Protein AF-A0A6V7M9B5-F1 (afdb_monomer_lite)

pLDDT: mean 86.94, std 9.8, range [53.34, 98.19]

Foldseek 3Di:
DLQPDPCNVVVVCVVVVHDDFDQPDVVQKDWPDQAQDPVDGGTPVRTDIHGDVVSVVVSVVVNVVVQVPDPVNVVVVVVVVVVVVVVVVVVVVVVVVVVVD

Structure (mmCIF, N/CA/C/O backbone):
data_AF-A0A6V7M9B5-F1
#
_entry.id   AF-A0A6V7M9B5-F1
#
loop_
_atom_site.group_PDB
_atom_site.id
_atom_site.type_symbol
_atom_site.label_atom_id
_atom_site.label_alt_id
_atom_site.label_comp_id
_atom_site.label_asym_id
_atom_site.label_entity_id
_atom_site.label_seq_id
_atom_site.pdbx_PDB_ins_code
_atom_site.Cartn_x
_atom_site.Cartn_y
_atom_site.Cartn_z
_atom_site.occupancy
_atom_site.B_iso_or_equiv
_atom_site.auth_seq_id
_atom_site.auth_comp_id
_atom_site.auth_asym_id
_atom_site.auth_atom_id
_atom_site.pdbx_PDB_model_num
ATOM 1 N N . TYR A 1 1 ? 11.844 2.666 -10.627 1.00 66.56 1 TYR A N 1
ATOM 2 C CA . TYR A 1 1 ? 11.408 2.010 -9.372 1.00 66.56 1 TYR A CA 1
ATOM 3 C C . TYR A 1 1 ? 12.509 2.146 -8.329 1.00 66.56 1 TYR A C 1
ATOM 5 O O . TYR A 1 1 ? 13.667 1.975 -8.688 1.00 66.56 1 TYR A O 1
ATOM 13 N N . ASN A 1 2 ? 12.172 2.532 -7.090 1.00 66.56 2 ASN A N 1
ATOM 14 C CA . ASN A 1 2 ? 13.114 2.782 -5.983 1.00 66.56 2 ASN A CA 1
ATOM 15 C C . ASN A 1 2 ? 14.337 3.663 -6.319 1.00 66.56 2 ASN A C 1
ATOM 17 O O . ASN A 1 2 ? 15.377 3.518 -5.697 1.00 66.56 2 ASN A O 1
ATOM 21 N N . CYS A 1 3 ? 14.248 4.561 -7.305 1.00 65.88 3 CYS A N 1
ATOM 22 C CA . CYS A 1 3 ? 15.415 5.320 -7.786 1.00 65.88 3 CYS A CA 1
ATOM 23 C C . CYS A 1 3 ? 16.614 4.423 -8.161 1.00 65.88 3 CYS A C 1
ATOM 25 O O . CYS A 1 3 ? 17.750 4.832 -7.969 1.00 65.88 3 CYS A O 1
ATOM 27 N N . GLU A 1 4 ? 16.352 3.198 -8.637 1.00 68.81 4 GLU A N 1
ATOM 28 C CA . GLU A 1 4 ? 17.371 2.175 -8.941 1.00 68.81 4 GLU A CA 1
ATOM 29 C C . GLU A 1 4 ? 18.151 1.669 -7.710 1.00 68.81 4 GLU A C 1
ATOM 31 O O . GLU A 1 4 ? 19.038 0.830 -7.831 1.00 68.81 4 GLU A O 1
ATOM 36 N N . ASP A 1 5 ? 17.747 2.086 -6.508 1.00 79.50 5 ASP A N 1
ATOM 37 C CA . ASP A 1 5 ? 18.306 1.673 -5.227 1.00 79.50 5 ASP A CA 1
ATOM 38 C C . ASP A 1 5 ? 17.226 1.017 -4.357 1.00 79.50 5 ASP A C 1
ATOM 40 O O . ASP A 1 5 ? 16.398 1.674 -3.723 1.00 79.50 5 ASP A O 1
ATOM 44 N N . ALA A 1 6 ? 17.269 -0.312 -4.258 1.00 73.62 6 ALA A N 1
ATOM 45 C CA . ALA A 1 6 ? 16.337 -1.087 -3.442 1.00 73.62 6 ALA A CA 1
ATOM 46 C C . ALA A 1 6 ? 16.311 -0.683 -1.948 1.00 73.62 6 ALA A C 1
ATOM 48 O O . ALA A 1 6 ? 15.327 -0.972 -1.258 1.00 73.62 6 ALA A O 1
ATOM 49 N N . GLY A 1 7 ? 17.363 -0.030 -1.440 1.00 81.75 7 GLY A N 1
ATOM 50 C CA . GLY A 1 7 ? 17.468 0.456 -0.065 1.00 81.75 7 GLY A CA 1
ATOM 51 C C . GLY A 1 7 ?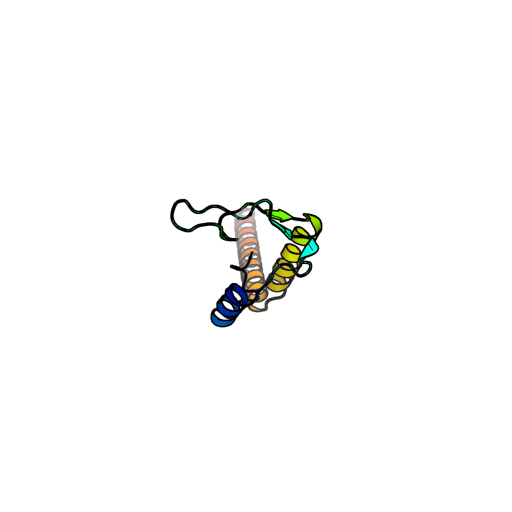 16.763 1.790 0.186 1.00 81.75 7 GLY A C 1
ATOM 52 O O . GLY A 1 7 ? 16.255 1.994 1.289 1.00 81.75 7 GLY A O 1
ATOM 53 N N . CYS A 1 8 ? 16.642 2.652 -0.829 1.00 83.00 8 CYS A N 1
ATOM 54 C CA . CYS A 1 8 ? 16.259 4.058 -0.675 1.00 83.00 8 CYS A CA 1
ATOM 55 C C . CYS A 1 8 ? 14.994 4.259 0.184 1.00 83.00 8 CYS A C 1
ATOM 57 O O . CYS A 1 8 ? 15.024 4.929 1.218 1.00 83.00 8 CYS A O 1
ATOM 59 N N . TYR A 1 9 ? 13.880 3.613 -0.172 1.00 87.12 9 TYR A N 1
ATOM 60 C CA . TYR A 1 9 ? 12.637 3.717 0.607 1.00 87.12 9 TYR A CA 1
ATOM 61 C C . TYR A 1 9 ? 12.592 2.791 1.826 1.00 87.12 9 TYR A C 1
ATOM 63 O O . TYR A 1 9 ? 11.933 3.115 2.817 1.00 87.12 9 TYR A O 1
ATOM 71 N N . LYS A 1 10 ? 13.319 1.669 1.793 1.00 89.88 10 LYS A N 1
ATOM 72 C CA . LYS A 1 10 ? 13.404 0.728 2.917 1.00 89.88 10 LYS A CA 1
ATOM 73 C C . LYS A 1 10 ? 14.044 1.388 4.135 1.00 89.88 10 LYS A C 1
ATOM 75 O O . LYS A 1 10 ? 13.548 1.233 5.251 1.00 89.88 10 LYS A O 1
ATOM 80 N N . ASP A 1 11 ? 15.110 2.151 3.925 1.00 92.12 11 ASP A N 1
ATOM 81 C CA . ASP A 1 11 ? 15.789 2.868 4.998 1.00 92.12 11 ASP A CA 1
ATOM 82 C C . ASP A 1 11 ? 14.944 4.018 5.542 1.00 92.12 11 ASP A C 1
ATOM 84 O O . ASP A 1 11 ? 14.834 4.173 6.757 1.00 92.12 11 ASP A O 1
ATOM 88 N N . LEU A 1 12 ? 14.250 4.762 4.678 1.00 92.38 12 LEU A N 1
ATOM 89 C CA . LEU A 1 12 ? 13.323 5.812 5.112 1.00 92.38 12 LEU A CA 1
ATOM 90 C C . LEU A 1 12 ? 12.155 5.273 5.948 1.00 92.38 12 LEU A C 1
ATOM 92 O O . LEU A 1 12 ? 11.718 5.945 6.888 1.00 92.38 12 LEU A O 1
ATOM 96 N N . ALA A 1 13 ? 11.647 4.086 5.610 1.00 93.69 13 ALA A N 1
ATOM 97 C CA . ALA A 1 13 ? 10.616 3.398 6.380 1.00 93.69 13 ALA A CA 1
ATOM 98 C C . ALA A 1 13 ? 11.161 2.926 7.736 1.00 93.69 13 ALA A C 1
ATOM 100 O O . ALA A 1 13 ? 10.552 3.187 8.774 1.00 93.69 13 ALA A O 1
ATOM 101 N N . ARG A 1 14 ? 12.360 2.328 7.742 1.00 94.62 14 ARG A N 1
ATOM 102 C CA . ARG A 1 14 ? 13.058 1.901 8.963 1.00 94.62 14 ARG A CA 1
ATOM 103 C C . ARG A 1 14 ? 13.314 3.065 9.919 1.00 94.62 14 ARG A C 1
ATOM 105 O O . ARG A 1 14 ? 13.041 2.927 11.106 1.00 94.62 14 ARG A O 1
ATOM 112 N N . LEU A 1 15 ? 13.776 4.212 9.416 1.00 96.44 15 LEU A N 1
ATOM 113 C CA . LEU A 1 15 ? 13.999 5.422 10.219 1.00 96.44 15 LEU A CA 1
ATOM 114 C C . LEU A 1 15 ? 12.708 5.962 10.846 1.00 96.44 15 LEU A C 1
ATOM 116 O O . LEU A 1 15 ? 12.739 6.498 11.948 1.00 96.44 15 LEU A O 1
ATOM 120 N N . ARG A 1 16 ? 11.570 5.805 10.162 1.00 95.12 16 ARG A N 1
ATOM 121 C CA . ARG A 1 16 ? 10.244 6.176 10.682 1.00 95.12 16 ARG A CA 1
ATOM 122 C C . ARG A 1 16 ? 9.632 5.118 11.602 1.00 95.12 16 ARG A C 1
ATOM 124 O O . ARG A 1 16 ? 8.566 5.363 12.154 1.00 95.12 16 ARG A O 1
ATOM 131 N N . GLY A 1 17 ? 10.261 3.949 11.739 1.00 94.00 17 GLY A N 1
ATOM 132 C CA . GLY A 1 17 ? 9.710 2.828 12.498 1.00 94.00 17 GLY A CA 1
ATOM 133 C C . GLY A 1 17 ? 8.466 2.203 11.859 1.00 94.00 17 GLY A C 1
ATOM 134 O O . GLY A 1 17 ? 7.680 1.576 12.561 1.00 94.00 17 GLY A O 1
ATOM 135 N N . VAL A 1 18 ? 8.263 2.368 10.547 1.00 93.56 18 VAL A N 1
ATOM 136 C CA . VAL A 1 18 ? 7.107 1.806 9.833 1.00 93.56 18 VAL A CA 1
ATOM 137 C C . VAL A 1 18 ? 7.510 0.586 9.012 1.00 93.56 18 VAL A C 1
ATOM 139 O O . VAL A 1 18 ? 8.609 0.515 8.455 1.00 93.56 18 VAL A O 1
ATOM 142 N N . LYS A 1 19 ? 6.611 -0.398 8.921 1.00 94.62 19 LYS A N 1
ATOM 143 C CA . LYS A 1 19 ? 6.832 -1.595 8.107 1.00 94.62 19 LYS A CA 1
ATOM 144 C C . LYS A 1 19 ? 6.842 -1.227 6.623 1.00 94.62 19 LYS A C 1
ATOM 146 O O . LYS A 1 19 ? 5.943 -0.552 6.132 1.00 94.62 19 LYS A O 1
ATOM 151 N N . TYR A 1 20 ? 7.860 -1.705 5.915 1.00 94.19 20 TYR A N 1
ATOM 152 C CA . TYR A 1 20 ? 8.009 -1.507 4.478 1.00 94.19 20 TYR A CA 1
ATOM 153 C C . TYR A 1 20 ? 7.477 -2.718 3.709 1.00 94.19 20 TYR A C 1
ATOM 155 O O . TYR A 1 20 ? 7.899 -3.847 3.971 1.00 94.19 20 TYR A O 1
ATOM 163 N N . PHE A 1 21 ? 6.582 -2.459 2.759 1.00 93.50 21 PHE A N 1
ATOM 164 C CA . PHE A 1 21 ? 6.083 -3.418 1.778 1.00 93.50 21 PHE A CA 1
ATOM 165 C C . PHE A 1 21 ? 6.427 -2.899 0.389 1.00 93.50 21 PHE A C 1
ATOM 167 O O . PHE A 1 21 ? 6.296 -1.706 0.119 1.00 93.50 21 PHE A O 1
ATOM 174 N N . THR A 1 22 ? 6.909 -3.782 -0.476 1.00 91.12 22 THR A N 1
ATOM 175 C CA . THR A 1 22 ? 7.354 -3.420 -1.821 1.00 91.12 22 THR A CA 1
ATOM 176 C C . THR A 1 22 ? 7.288 -4.639 -2.734 1.00 91.12 22 THR A C 1
ATOM 178 O O . THR A 1 22 ? 6.965 -5.731 -2.266 1.00 91.12 22 THR A O 1
ATOM 181 N N . TRP A 1 23 ? 7.568 -4.467 -4.024 1.00 88.81 23 TRP A N 1
ATOM 182 C CA . TRP A 1 23 ? 7.538 -5.570 -4.984 1.00 88.81 23 TRP A CA 1
ATOM 183 C C . TRP A 1 23 ? 8.565 -6.644 -4.613 1.00 88.81 23 TRP A C 1
ATOM 185 O O . TRP A 1 23 ? 9.754 -6.353 -4.485 1.00 88.81 23 TRP A O 1
ATOM 195 N N . GLU A 1 24 ? 8.096 -7.882 -4.444 1.00 85.19 24 GLU A N 1
ATOM 196 C CA . GLU A 1 24 ? 8.947 -9.053 -4.177 1.00 85.19 24 GLU A CA 1
ATOM 197 C C . GLU A 1 24 ? 9.363 -9.749 -5.481 1.00 85.19 24 GLU A C 1
ATOM 199 O O . GLU A 1 24 ? 10.437 -10.341 -5.561 1.00 85.19 24 GLU A O 1
ATOM 204 N N . ARG A 1 25 ? 8.518 -9.636 -6.512 1.00 83.81 25 ARG A N 1
ATOM 205 C CA . ARG A 1 25 ? 8.716 -10.182 -7.856 1.00 83.81 25 ARG A CA 1
ATOM 206 C C . ARG A 1 25 ? 8.944 -9.053 -8.852 1.00 83.81 25 ARG A C 1
ATOM 208 O O . ARG A 1 25 ? 7.991 -8.449 -9.339 1.00 83.81 25 ARG A O 1
ATOM 215 N N . ASN A 1 26 ? 10.208 -8.735 -9.129 1.00 80.25 26 ASN A N 1
ATOM 216 C CA . ASN A 1 26 ? 10.571 -7.625 -10.018 1.00 80.25 26 ASN A CA 1
ATOM 217 C C . ASN A 1 26 ? 10.085 -7.845 -11.458 1.00 80.25 26 ASN A C 1
ATOM 219 O O . ASN A 1 26 ? 9.771 -6.883 -12.147 1.00 80.25 26 ASN A O 1
ATOM 223 N N . GLU A 1 27 ? 9.956 -9.096 -11.899 1.00 82.81 27 GLU A N 1
ATOM 224 C CA . GLU A 1 27 ? 9.401 -9.462 -13.205 1.00 82.81 27 GLU A CA 1
ATOM 225 C C . GLU A 1 27 ? 7.937 -9.034 -13.384 1.00 82.81 27 GLU A C 1
ATOM 227 O O . GLU A 1 27 ? 7.442 -8.957 -14.506 1.00 82.81 27 GLU A O 1
ATOM 232 N N . LYS A 1 28 ? 7.248 -8.723 -12.282 1.00 86.81 28 LYS A N 1
ATOM 233 C CA . LYS A 1 28 ? 5.867 -8.241 -12.268 1.00 86.81 28 LYS A CA 1
ATOM 234 C C . LYS A 1 28 ? 5.740 -6.721 -12.291 1.00 86.81 28 LYS A C 1
ATOM 236 O O . LYS A 1 28 ? 4.624 -6.215 -12.201 1.00 86.81 28 LYS A O 1
ATOM 241 N N . LEU A 1 29 ? 6.857 -6.006 -12.412 1.00 87.00 29 LEU A N 1
ATOM 242 C CA . LEU A 1 29 ? 6.911 -4.557 -12.544 1.00 87.00 29 LEU A CA 1
ATOM 243 C C . LEU A 1 29 ? 7.767 -4.199 -13.761 1.00 87.00 29 LEU A C 1
ATOM 245 O O . LEU A 1 29 ? 8.988 -4.334 -13.741 1.00 87.00 29 LEU A O 1
ATOM 249 N N . MET A 1 30 ? 7.129 -3.714 -14.820 1.00 86.25 30 MET A N 1
ATOM 250 C CA . MET A 1 30 ? 7.796 -3.420 -16.085 1.00 86.25 30 MET A CA 1
ATOM 251 C C . MET A 1 30 ? 7.821 -1.918 -16.342 1.00 86.25 30 MET A C 1
ATOM 253 O O . MET A 1 30 ? 6.791 -1.246 -16.334 1.00 86.25 30 MET A O 1
ATOM 257 N N . GLN A 1 31 ? 9.020 -1.396 -16.578 1.00 87.38 31 GLN A N 1
ATOM 258 C CA . GLN A 1 31 ? 9.236 -0.020 -17.009 1.00 87.38 31 GLN A CA 1
ATOM 259 C C . GLN A 1 31 ? 8.840 0.126 -18.482 1.00 87.38 31 GLN A C 1
ATOM 261 O O . GLN A 1 31 ? 9.279 -0.672 -19.308 1.00 87.38 31 GLN A O 1
ATOM 266 N N . GLN A 1 32 ? 8.013 1.121 -18.809 1.00 85.19 32 GLN A N 1
ATOM 267 C CA . GLN A 1 32 ? 7.528 1.309 -20.182 1.00 85.19 32 GLN A CA 1
ATOM 268 C C . GLN A 1 32 ? 8.533 2.050 -21.067 1.00 85.19 32 GLN A C 1
ATOM 270 O O . GLN A 1 32 ? 8.673 1.724 -22.244 1.00 85.19 32 GLN A O 1
ATOM 275 N N . ASP A 1 33 ? 9.256 3.017 -20.505 1.00 81.19 33 ASP A N 1
ATOM 276 C CA . ASP A 1 33 ? 10.269 3.791 -21.217 1.00 81.19 33 ASP A CA 1
ATOM 277 C C . ASP A 1 33 ? 11.416 4.202 -20.270 1.00 81.19 33 ASP A C 1
ATOM 279 O O . ASP A 1 33 ? 11.297 4.084 -19.051 1.00 81.19 33 ASP A O 1
ATOM 283 N N . PRO A 1 34 ? 12.563 4.683 -20.772 1.00 75.00 34 PRO A N 1
ATOM 284 C CA . PRO A 1 34 ? 13.673 5.126 -19.918 1.00 75.00 34 PRO A CA 1
ATOM 285 C C . PRO A 1 34 ? 13.334 6.285 -18.953 1.00 75.00 34 PRO A C 1
ATOM 287 O O . PRO A 1 34 ? 14.104 6.582 -18.039 1.00 75.00 34 PRO A O 1
ATOM 290 N N . GLY A 1 35 ? 12.181 6.931 -19.125 1.00 73.31 35 GLY A N 1
ATOM 291 C CA . GLY A 1 35 ? 11.811 8.194 -18.512 1.00 73.31 35 GLY A CA 1
ATOM 292 C C . GLY A 1 35 ? 12.498 9.355 -19.211 1.00 73.31 35 GLY A C 1
ATOM 293 O O . GLY A 1 35 ? 13.567 9.206 -19.799 1.00 73.31 35 GLY A O 1
ATOM 294 N N . THR A 1 36 ? 11.897 10.538 -19.196 1.00 72.19 36 THR A N 1
ATOM 295 C CA . THR A 1 36 ? 12.551 11.735 -19.741 1.00 72.19 36 THR A CA 1
ATOM 296 C C . THR A 1 36 ? 12.231 12.926 -18.860 1.00 72.19 36 THR A C 1
ATOM 298 O O . THR A 1 36 ? 11.086 13.367 -18.789 1.00 72.19 36 THR A O 1
ATOM 301 N N . HIS A 1 37 ? 13.248 13.444 -18.171 1.00 68.19 37 HIS A N 1
ATOM 302 C CA . HIS A 1 37 ? 13.154 14.733 -17.501 1.00 68.19 37 HIS A CA 1
ATOM 303 C C . HIS A 1 37 ? 13.597 15.841 -18.468 1.00 68.19 37 HIS A C 1
ATOM 305 O O . HIS A 1 37 ? 14.675 15.694 -19.052 1.00 68.19 37 HIS A O 1
ATOM 311 N N . PRO A 1 38 ? 12.844 16.951 -18.604 1.00 72.69 38 PRO A N 1
ATOM 312 C CA . PRO A 1 38 ? 13.190 18.050 -19.513 1.00 72.69 38 PRO A CA 1
ATOM 313 C C . PRO A 1 38 ? 14.627 18.567 -19.341 1.00 72.69 38 PRO A C 1
ATOM 315 O O . PRO A 1 38 ? 15.303 18.833 -20.328 1.00 72.69 38 PRO A O 1
ATOM 318 N N . ASP A 1 39 ? 15.113 18.607 -18.096 1.00 73.31 39 ASP A N 1
ATOM 319 C CA . ASP A 1 39 ? 16.415 19.201 -17.750 1.00 73.31 39 ASP A CA 1
ATOM 320 C C . ASP A 1 39 ? 17.477 18.189 -17.272 1.00 73.31 39 ASP A C 1
ATOM 322 O O . ASP A 1 39 ? 18.563 18.587 -16.860 1.00 73.31 39 ASP A O 1
ATOM 326 N N . GLY A 1 40 ? 17.167 16.884 -17.236 1.00 67.62 40 GLY A N 1
ATOM 327 C CA . GLY A 1 40 ? 17.930 15.917 -16.420 1.00 67.62 40 GLY A CA 1
ATOM 328 C C . GLY A 1 40 ? 18.210 14.551 -17.046 1.00 67.62 40 GLY A C 1
ATOM 329 O O . GLY A 1 40 ? 18.771 13.690 -16.374 1.00 67.62 40 GLY A O 1
ATOM 330 N N . GLY A 1 41 ? 17.832 14.335 -18.308 1.00 72.38 41 GLY A N 1
ATOM 331 C CA . GLY A 1 41 ? 18.005 13.043 -18.973 1.00 72.38 41 GLY A CA 1
ATOM 332 C C . GLY A 1 41 ? 17.021 11.970 -18.494 1.00 72.38 41 GLY A C 1
ATOM 333 O O . GLY A 1 41 ? 15.998 12.262 -17.864 1.00 72.38 41 GLY A O 1
ATOM 334 N N . ALA A 1 42 ? 17.303 10.720 -18.858 1.00 73.06 42 ALA A N 1
ATOM 335 C CA . ALA A 1 42 ? 16.465 9.581 -18.508 1.00 73.06 42 ALA A CA 1
ATOM 336 C C . ALA A 1 42 ? 16.622 9.207 -17.031 1.00 73.06 42 ALA A C 1
ATOM 338 O O . ALA A 1 42 ? 17.732 9.166 -16.507 1.00 73.06 42 ALA A O 1
ATOM 339 N N . HIS A 1 43 ? 15.506 8.941 -16.355 1.00 72.62 43 HIS A N 1
ATOM 340 C CA . HIS A 1 43 ? 15.512 8.534 -14.954 1.00 72.62 43 HIS A CA 1
ATOM 341 C C . HIS A 1 43 ? 14.276 7.685 -14.665 1.00 72.62 43 HIS A C 1
ATOM 343 O O . HIS A 1 43 ? 13.148 8.117 -14.919 1.00 72.62 43 HIS A O 1
ATOM 349 N N . ALA A 1 44 ? 14.463 6.544 -13.994 1.00 73.25 44 ALA A N 1
ATOM 350 C CA . ALA A 1 44 ? 13.426 5.570 -13.614 1.00 73.25 44 ALA A CA 1
ATOM 351 C C . ALA A 1 44 ? 12.340 6.092 -12.636 1.00 73.25 44 ALA A C 1
ATOM 353 O O . ALA A 1 44 ? 11.572 5.322 -12.054 1.00 73.25 44 ALA A O 1
ATOM 354 N N . LYS A 1 45 ? 12.313 7.405 -12.389 1.00 72.75 45 LYS A N 1
ATOM 355 C CA . LYS A 1 45 ? 11.274 8.129 -11.641 1.00 72.75 45 LYS A CA 1
ATOM 356 C C . LYS A 1 45 ? 10.255 8.763 -12.593 1.00 72.75 45 LYS A C 1
ATOM 358 O O . LYS A 1 45 ? 9.106 8.931 -12.208 1.00 72.75 45 LYS A O 1
ATOM 363 N N . PHE A 1 46 ? 10.678 9.130 -13.802 1.00 79.50 46 PHE A N 1
ATOM 364 C CA . PHE A 1 46 ? 9.895 9.911 -14.761 1.00 79.50 46 PHE A CA 1
ATOM 365 C C . PHE A 1 46 ? 9.378 9.046 -15.910 1.00 79.50 46 PHE A C 1
ATOM 367 O O . PHE A 1 46 ? 9.387 9.474 -17.058 1.00 79.50 46 PHE A O 1
ATOM 374 N N . THR A 1 47 ? 8.966 7.822 -15.593 1.00 82.81 47 THR A N 1
ATOM 375 C CA . THR A 1 47 ? 8.413 6.861 -16.547 1.00 82.81 47 THR A CA 1
ATOM 376 C C . THR A 1 47 ? 7.198 6.173 -15.950 1.00 82.81 47 THR A C 1
ATOM 378 O O . THR A 1 47 ? 7.065 6.058 -14.725 1.00 82.81 47 THR A O 1
ATOM 381 N N . ASN A 1 48 ? 6.329 5.693 -16.827 1.00 86.25 48 ASN A N 1
ATOM 382 C CA . ASN A 1 48 ? 5.218 4.851 -16.440 1.00 86.25 48 ASN A CA 1
ATOM 383 C C . ASN A 1 48 ? 5.679 3.406 -16.230 1.00 86.25 48 ASN A C 1
ATOM 385 O O . ASN A 1 48 ? 6.613 2.908 -16.863 1.00 86.25 48 ASN A O 1
ATOM 389 N N . TYR A 1 49 ? 4.968 2.719 -15.345 1.00 87.75 49 TYR A N 1
ATOM 390 C CA . TYR A 1 49 ? 5.163 1.305 -15.076 1.00 87.75 49 TYR A CA 1
ATOM 391 C C . TYR A 1 49 ? 3.860 0.562 -15.336 1.00 87.75 49 TYR A C 1
ATOM 393 O O . TYR A 1 49 ? 2.796 1.005 -14.902 1.00 87.75 49 TYR A O 1
ATOM 401 N N . SER A 1 50 ? 3.942 -0.582 -16.008 1.00 91.00 50 SER A N 1
ATOM 402 C CA . SER A 1 50 ? 2.896 -1.599 -15.926 1.00 91.00 50 SER A CA 1
ATOM 403 C C . SER A 1 50 ? 3.251 -2.599 -14.833 1.00 91.00 50 SER A C 1
ATOM 405 O O . SER A 1 50 ? 4.423 -2.825 -14.521 1.00 91.00 50 SER A O 1
ATOM 407 N N . PHE A 1 51 ? 2.229 -3.191 -14.226 1.00 92.94 51 PHE A N 1
ATOM 408 C CA . PHE A 1 51 ? 2.417 -4.189 -13.187 1.00 92.94 51 PHE A CA 1
ATOM 409 C C . PHE A 1 51 ? 1.318 -5.246 -13.213 1.00 92.94 51 PHE A C 1
ATOM 411 O O . PHE A 1 51 ? 0.239 -5.031 -13.763 1.00 92.94 51 PHE A O 1
ATOM 418 N N . ASP A 1 52 ? 1.609 -6.383 -12.595 1.00 94.50 52 ASP A N 1
ATOM 419 C CA . ASP A 1 52 ? 0.664 -7.474 -12.370 1.00 94.50 52 ASP A CA 1
ATOM 420 C C . ASP A 1 52 ? -0.346 -7.098 -11.261 1.00 94.50 52 ASP A C 1
ATOM 422 O O . ASP A 1 52 ? 0.061 -6.885 -10.110 1.00 94.50 52 ASP A O 1
ATOM 426 N N . PRO A 1 53 ? -1.656 -6.995 -11.567 1.00 94.94 53 PRO A N 1
ATOM 427 C CA . PRO A 1 53 ? -2.655 -6.567 -10.587 1.00 94.94 53 PRO A CA 1
ATOM 428 C C . PRO A 1 53 ? -2.793 -7.515 -9.392 1.00 94.94 53 PRO A C 1
ATOM 430 O O . PRO A 1 53 ? -3.004 -7.052 -8.271 1.00 94.94 53 PRO A O 1
ATOM 433 N N . ASP A 1 54 ? -2.638 -8.824 -9.600 1.00 95.00 54 ASP A N 1
ATOM 434 C CA . ASP A 1 54 ? -2.782 -9.820 -8.533 1.00 95.00 54 ASP A CA 1
ATOM 435 C C . ASP A 1 54 ? -1.663 -9.691 -7.495 1.00 95.00 54 ASP A C 1
ATOM 437 O O . ASP A 1 54 ? -1.897 -9.780 -6.289 1.00 95.00 54 ASP A O 1
ATOM 441 N N . GLU A 1 55 ? -0.437 -9.427 -7.944 1.00 93.62 55 GLU A N 1
ATOM 442 C CA . GLU A 1 55 ? 0.697 -9.150 -7.069 1.00 93.62 55 GLU A CA 1
ATOM 443 C C . GLU A 1 55 ? 0.519 -7.845 -6.302 1.00 93.62 55 GLU A C 1
ATOM 445 O O . GLU A 1 55 ? 0.792 -7.803 -5.101 1.00 93.62 55 GLU A O 1
ATOM 450 N N . PHE A 1 56 ? 0.010 -6.804 -6.961 1.00 93.81 56 PHE A N 1
ATOM 451 C CA . PHE A 1 56 ? -0.314 -5.551 -6.288 1.00 93.81 56 PHE A CA 1
ATOM 452 C C . PHE A 1 56 ? -1.326 -5.776 -5.158 1.00 93.81 56 PHE A C 1
ATOM 454 O O . PHE A 1 56 ? -1.078 -5.394 -4.012 1.00 93.81 56 PHE A O 1
ATOM 461 N N . VAL A 1 57 ? -2.437 -6.458 -5.454 1.00 96.62 57 VAL A N 1
ATOM 462 C CA . VAL A 1 57 ? -3.476 -6.774 -4.465 1.00 96.62 57 VAL A CA 1
ATOM 463 C C . VAL A 1 57 ? -2.918 -7.644 -3.338 1.00 96.62 57 VAL A C 1
ATOM 465 O O . VAL A 1 57 ? -3.203 -7.382 -2.169 1.00 96.62 57 VAL A O 1
ATOM 468 N N . ARG A 1 58 ? -2.072 -8.635 -3.648 1.00 96.38 58 ARG A N 1
ATOM 469 C CA . ARG A 1 58 ? -1.404 -9.463 -2.634 1.00 96.38 58 ARG A CA 1
ATOM 470 C C . ARG A 1 58 ? -0.578 -8.614 -1.666 1.00 96.38 58 ARG A C 1
ATOM 472 O O . ARG A 1 58 ? -0.713 -8.782 -0.456 1.00 96.38 58 ARG A O 1
ATOM 479 N N . ILE A 1 59 ? 0.249 -7.699 -2.174 1.00 95.81 59 ILE A N 1
ATOM 480 C CA . ILE A 1 59 ? 1.092 -6.819 -1.347 1.00 95.81 59 ILE A CA 1
ATOM 481 C C . ILE A 1 59 ? 0.227 -5.892 -0.481 1.00 95.81 59 ILE A C 1
ATOM 483 O O . ILE A 1 59 ? 0.500 -5.731 0.710 1.00 95.81 59 ILE A O 1
ATOM 487 N N . VAL A 1 60 ? -0.847 -5.326 -1.043 1.00 96.88 60 VAL A N 1
ATOM 488 C CA . VAL A 1 60 ? -1.799 -4.490 -0.293 1.00 96.88 60 VAL A CA 1
ATOM 489 C C . VAL A 1 60 ? -2.476 -5.286 0.826 1.00 96.88 60 VAL A C 1
ATOM 491 O O . VAL A 1 60 ? -2.584 -4.784 1.944 1.00 96.88 60 VAL A O 1
ATOM 494 N N . ASN A 1 61 ? -2.872 -6.535 0.571 1.00 98.06 61 ASN A N 1
ATOM 495 C CA . ASN A 1 61 ? -3.461 -7.403 1.592 1.00 98.06 61 ASN A CA 1
ATOM 496 C C . ASN A 1 61 ? -2.471 -7.707 2.723 1.00 98.06 61 ASN A C 1
ATOM 498 O O . ASN A 1 61 ? -2.839 -7.596 3.888 1.00 98.06 61 ASN A O 1
ATOM 502 N N . LEU A 1 62 ? -1.202 -7.983 2.407 1.00 97.50 62 LEU A N 1
ATOM 503 C CA . LEU A 1 62 ? -0.162 -8.168 3.426 1.00 97.50 62 LEU A CA 1
ATOM 504 C C . LEU A 1 62 ? 0.020 -6.920 4.303 1.00 97.50 62 LEU A C 1
ATOM 506 O O . LEU A 1 62 ? 0.165 -7.031 5.523 1.00 97.50 62 LEU A O 1
ATOM 510 N N . ALA A 1 63 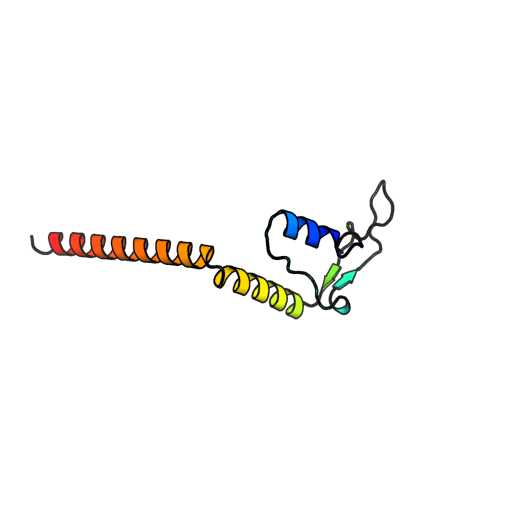? -0.017 -5.729 3.700 1.00 97.00 63 ALA A N 1
ATOM 511 C CA . ALA A 1 63 ? 0.048 -4.474 4.441 1.00 97.00 63 ALA A CA 1
ATOM 512 C C . ALA A 1 63 ? -1.194 -4.265 5.324 1.00 97.00 63 ALA A C 1
ATOM 514 O O . ALA A 1 63 ? -1.067 -3.885 6.490 1.00 97.00 63 ALA A O 1
ATOM 515 N N . ALA A 1 64 ? -2.386 -4.558 4.800 1.00 97.81 64 ALA A N 1
ATOM 516 C CA . ALA A 1 64 ? -3.635 -4.468 5.547 1.00 97.81 64 ALA A CA 1
ATOM 517 C C . ALA A 1 64 ? -3.651 -5.431 6.741 1.00 97.81 64 ALA A C 1
ATOM 519 O O . ALA A 1 64 ? -4.020 -5.032 7.845 1.00 97.81 64 ALA A O 1
ATOM 520 N N . ASP A 1 65 ? -3.211 -6.672 6.547 1.00 98.19 65 ASP A N 1
ATOM 521 C CA . ASP A 1 65 ? -3.126 -7.673 7.608 1.00 98.19 65 ASP A CA 1
ATOM 522 C C . ASP A 1 65 ? -2.102 -7.274 8.671 1.00 98.19 65 ASP A C 1
ATOM 524 O O . ASP A 1 65 ? -2.362 -7.429 9.863 1.00 98.19 65 ASP A O 1
ATOM 528 N N . HIS A 1 66 ? -0.969 -6.690 8.276 1.00 97.38 66 HIS A N 1
ATOM 529 C CA . HIS A 1 66 ? -0.004 -6.149 9.230 1.00 97.38 66 HIS A CA 1
ATOM 530 C C . HIS A 1 66 ? -0.612 -5.054 10.117 1.00 97.38 66 HIS A C 1
ATOM 532 O O . HIS A 1 66 ? -0.432 -5.093 11.332 1.00 97.38 66 HIS A O 1
ATOM 538 N N . VAL A 1 67 ? -1.368 -4.116 9.536 1.00 96.81 67 VAL A N 1
ATOM 539 C CA . VAL A 1 67 ? -2.041 -3.052 10.300 1.00 96.81 67 VAL A CA 1
ATOM 540 C C . VAL A 1 67 ? -3.135 -3.625 11.199 1.00 96.81 67 VAL A C 1
ATOM 542 O O . VAL A 1 67 ? -3.175 -3.299 12.382 1.00 96.81 67 VAL A O 1
ATOM 545 N N . LYS A 1 68 ? -3.990 -4.515 10.679 1.00 97.12 68 LYS A N 1
ATOM 546 C CA . LYS A 1 68 ? -5.071 -5.157 11.450 1.00 97.12 68 LYS A CA 1
ATOM 547 C C . LYS A 1 68 ? -4.544 -5.910 12.670 1.00 97.12 68 LYS A C 1
ATOM 549 O O . LYS A 1 68 ? -5.162 -5.873 13.731 1.00 97.12 68 LYS A O 1
ATOM 554 N N . ASN A 1 69 ? -3.400 -6.572 12.519 1.00 96.69 69 ASN A N 1
ATOM 555 C CA . ASN A 1 69 ? -2.772 -7.342 13.585 1.00 96.69 69 ASN A CA 1
ATOM 556 C C . ASN A 1 69 ? -1.881 -6.494 14.511 1.00 96.69 69 ASN A C 1
ATOM 558 O O . ASN A 1 69 ? -1.382 -7.022 15.501 1.00 96.69 69 ASN A O 1
ATOM 562 N N . HIS A 1 70 ? -1.694 -5.199 14.240 1.00 96.94 70 HIS A N 1
ATOM 563 C CA . HIS A 1 70 ? -0.893 -4.320 15.088 1.00 96.94 70 HIS A CA 1
ATOM 564 C C . HIS A 1 70 ? -1.620 -4.004 16.402 1.00 96.94 70 HIS A C 1
ATOM 566 O O . HIS A 1 70 ? -2.777 -3.577 16.396 1.00 96.94 70 HIS A O 1
ATOM 572 N N . GLU A 1 71 ? -0.934 -4.147 17.536 1.00 96.69 71 GLU A N 1
ATOM 573 C CA . GLU A 1 71 ? -1.531 -3.980 18.870 1.00 96.69 71 GLU A CA 1
ATOM 574 C C . GLU A 1 71 ? -2.183 -2.605 19.054 1.00 96.69 71 GLU A C 1
ATOM 576 O O . GLU A 1 71 ? -3.310 -2.507 19.534 1.00 96.69 71 GLU A O 1
ATOM 581 N N . ASP A 1 72 ? -1.518 -1.531 18.619 1.00 95.56 72 ASP A N 1
ATOM 582 C CA . ASP A 1 72 ? -2.073 -0.170 18.688 1.00 95.56 72 ASP A CA 1
ATOM 583 C C . ASP A 1 72 ? -3.380 -0.023 17.915 1.00 95.56 72 ASP A C 1
ATOM 585 O O . ASP A 1 72 ? -4.318 0.620 18.393 1.00 95.56 72 ASP A O 1
ATOM 589 N N . TYR A 1 73 ? -3.459 -0.653 16.743 1.00 96.56 73 TYR A N 1
ATOM 590 C CA . TY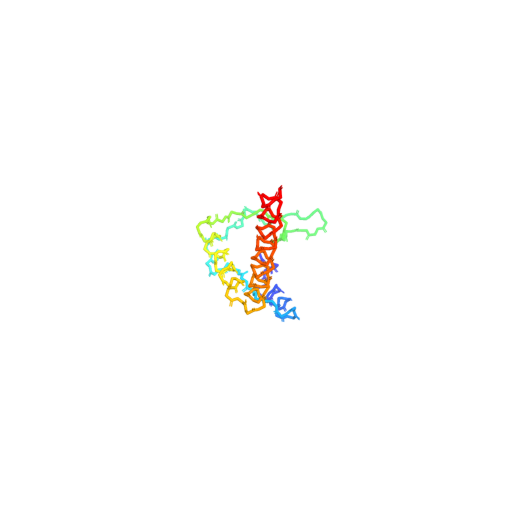R A 1 73 ? -4.662 -0.626 15.931 1.00 96.56 73 TYR A CA 1
ATOM 591 C C . TYR A 1 73 ? -5.785 -1.414 16.609 1.00 96.56 73 TYR A C 1
ATOM 593 O O . TYR A 1 73 ? -6.894 -0.901 16.744 1.00 96.56 73 TYR A O 1
ATOM 601 N N . GLN A 1 74 ? -5.495 -2.608 17.134 1.00 97.31 74 GLN A N 1
ATOM 602 C CA . GLN A 1 74 ? -6.482 -3.391 17.882 1.00 97.31 74 GLN A CA 1
ATOM 603 C C . GLN A 1 74 ? -6.981 -2.647 19.126 1.00 97.31 74 GLN A C 1
ATOM 605 O O . GLN A 1 74 ? -8.186 -2.603 19.378 1.00 97.31 74 GLN A O 1
ATOM 610 N N . ARG A 1 75 ? -6.085 -2.001 19.884 1.00 97.25 75 ARG A N 1
ATOM 611 C CA . ARG A 1 75 ? -6.454 -1.165 21.038 1.00 97.25 75 ARG A CA 1
ATOM 612 C C . ARG A 1 75 ? -7.375 -0.018 20.631 1.00 97.25 75 ARG A C 1
ATOM 614 O O . ARG A 1 75 ? -8.374 0.225 21.310 1.00 97.25 75 ARG A O 1
ATOM 621 N N . LEU A 1 76 ? -7.070 0.661 19.526 1.00 96.56 76 LEU A N 1
ATOM 622 C CA . LEU A 1 76 ? -7.906 1.731 18.986 1.00 96.56 76 LEU A CA 1
ATOM 623 C C . LEU A 1 76 ? -9.296 1.215 18.591 1.00 96.56 76 LEU A C 1
ATOM 625 O O . LEU A 1 76 ? -10.297 1.779 19.030 1.00 96.56 76 LEU A O 1
ATOM 629 N N . VAL A 1 77 ? -9.366 0.135 17.811 1.00 96.44 77 VAL A N 1
ATOM 630 C CA . VAL A 1 77 ? -10.631 -0.459 17.350 1.00 96.44 77 VAL A CA 1
ATOM 631 C C . VAL A 1 77 ? -11.480 -0.926 18.532 1.00 96.44 77 VAL A C 1
ATOM 633 O O . VAL A 1 77 ? -12.665 -0.605 18.600 1.00 96.44 7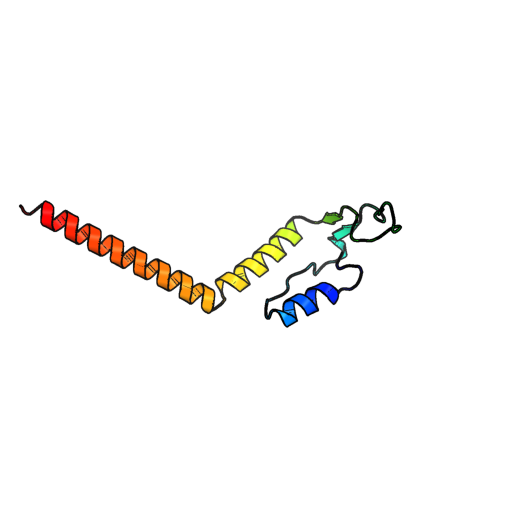7 VAL A O 1
ATOM 636 N N . ASN A 1 78 ? -10.877 -1.594 19.517 1.00 96.12 78 ASN A N 1
ATOM 637 C CA . ASN A 1 78 ? -11.575 -2.032 20.726 1.00 96.12 78 ASN A CA 1
ATOM 638 C C . ASN A 1 78 ? -12.147 -0.851 21.521 1.00 96.12 78 ASN A C 1
ATOM 640 O O . ASN A 1 78 ? -13.291 -0.913 21.968 1.00 96.12 78 ASN A O 1
ATOM 644 N N . LYS A 1 79 ? -11.391 0.247 21.643 1.00 96.38 79 LYS A N 1
ATOM 645 C CA . LYS A 1 79 ? -11.853 1.480 22.297 1.00 96.38 79 LYS A CA 1
ATOM 646 C C . LYS A 1 79 ? -13.010 2.142 21.544 1.00 96.38 79 LYS A C 1
ATOM 648 O O . LYS A 1 79 ? -13.902 2.712 22.167 1.00 96.38 79 LYS A O 1
ATOM 653 N N . ILE A 1 80 ? -12.998 2.103 20.212 1.00 95.44 80 ILE A N 1
ATOM 654 C CA . ILE A 1 80 ? -14.102 2.625 19.394 1.00 95.44 80 ILE A CA 1
ATOM 655 C C . ILE A 1 80 ? -15.351 1.757 19.592 1.00 95.44 80 ILE A C 1
ATOM 657 O O . ILE A 1 80 ? -16.431 2.289 19.844 1.00 95.44 80 ILE A O 1
ATOM 661 N N . HIS A 1 81 ? -15.206 0.430 19.554 1.00 93.12 81 HIS A N 1
ATOM 662 C CA . HIS A 1 81 ? -16.316 -0.498 19.765 1.00 93.12 81 HIS A CA 1
ATOM 663 C C . HIS A 1 81 ? -16.919 -0.405 21.170 1.00 93.12 81 HIS A C 1
ATOM 665 O O . HIS A 1 81 ? -18.140 -0.472 21.304 1.00 93.12 81 HIS A O 1
ATOM 671 N N . SER A 1 82 ? -16.103 -0.245 22.217 1.00 93.69 82 SER A N 1
ATOM 672 C CA . SER A 1 82 ? -16.617 -0.107 23.585 1.00 93.69 82 SER A CA 1
ATOM 673 C C . SER A 1 82 ? -17.452 1.164 23.743 1.00 93.69 82 SER A C 1
ATOM 675 O O . SER A 1 82 ? -18.570 1.093 24.243 1.00 93.69 82 SER A O 1
ATOM 677 N N . LYS A 1 83 ? -16.971 2.297 23.213 1.00 91.56 83 LYS A N 1
ATOM 678 C CA . LYS A 1 83 ? -17.714 3.567 23.220 1.00 91.56 83 LYS A CA 1
ATOM 679 C C . LYS A 1 83 ? -19.048 3.474 22.486 1.00 91.56 83 LYS A C 1
ATOM 681 O O . LYS A 1 83 ? -20.052 3.967 22.985 1.00 91.56 83 LYS A O 1
ATOM 686 N N . ALA A 1 84 ? -19.071 2.822 21.323 1.00 89.62 84 ALA A N 1
ATOM 687 C CA . ALA A 1 84 ? -20.308 2.631 20.572 1.00 89.62 84 ALA A CA 1
ATOM 688 C C . ALA A 1 84 ? -21.336 1.801 21.364 1.00 89.62 84 ALA A C 1
ATOM 690 O O . ALA A 1 84 ? -22.519 2.127 21.367 1.00 89.62 84 ALA A O 1
ATOM 691 N N . LYS A 1 85 ? -20.892 0.758 22.082 1.00 88.50 85 LYS A N 1
ATOM 692 C CA . LYS A 1 85 ? -21.774 -0.058 22.935 1.00 88.50 85 LYS A CA 1
ATOM 693 C C . LYS A 1 85 ? -22.327 0.718 24.129 1.00 88.50 85 LYS A C 1
ATOM 695 O O . LYS A 1 85 ? -23.507 0.581 24.435 1.00 88.50 85 LYS A O 1
ATOM 700 N N . GLU A 1 86 ? -21.491 1.515 24.789 1.00 89.94 86 GLU A N 1
ATOM 701 C CA . GLU A 1 86 ? -21.916 2.377 25.900 1.00 89.94 86 GLU A CA 1
ATOM 702 C C . GLU A 1 86 ? -22.983 3.376 25.444 1.00 89.94 86 GLU A C 1
ATOM 704 O O . GLU A 1 86 ? -24.005 3.525 26.110 1.00 89.94 86 GLU A O 1
ATOM 709 N N . GLN A 1 87 ? -22.789 3.990 24.273 1.00 87.94 8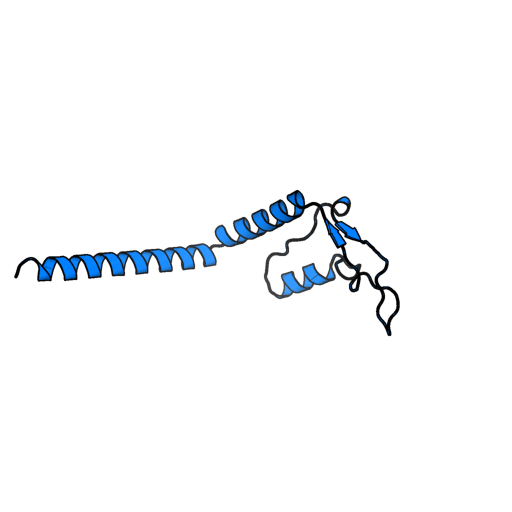7 GLN A N 1
ATOM 710 C CA . GLN A 1 87 ? -23.745 4.935 23.702 1.00 87.94 87 GLN A CA 1
ATOM 711 C C . GLN A 1 87 ? -25.086 4.267 23.367 1.00 87.94 87 GLN A C 1
ATOM 713 O O . GLN A 1 87 ? -26.122 4.737 23.820 1.00 87.94 87 GLN A O 1
ATOM 718 N N . VAL A 1 88 ? -25.074 3.115 22.687 1.00 90.88 88 VAL A N 1
ATOM 719 C CA . VAL A 1 88 ? -26.305 2.360 22.384 1.00 90.88 88 VAL A CA 1
ATOM 720 C C . VAL A 1 88 ? -27.042 1.935 23.659 1.00 90.88 8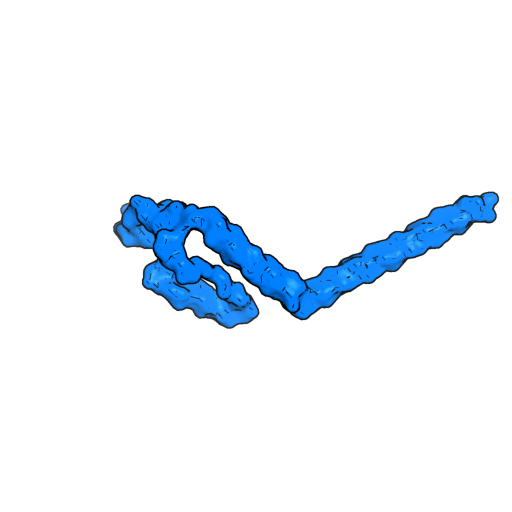8 VAL A C 1
ATOM 722 O O . VAL A 1 88 ? -28.269 1.996 23.714 1.00 90.88 88 VAL A O 1
ATOM 725 N N . SER A 1 89 ? -26.315 1.517 24.701 1.00 88.81 89 SER A N 1
ATOM 726 C CA . SER A 1 89 ? -26.931 1.171 25.985 1.00 88.81 89 SER A CA 1
ATOM 727 C C . SER A 1 89 ? -27.561 2.383 26.668 1.00 88.81 89 SER A C 1
ATOM 729 O O . SER A 1 89 ? -28.614 2.240 27.285 1.00 88.81 89 SER A O 1
ATOM 731 N N . HIS A 1 90 ? -26.918 3.550 26.600 1.00 85.69 90 HIS A N 1
ATOM 732 C CA . HIS A 1 90 ? -27.446 4.783 27.173 1.00 85.69 90 HIS A CA 1
ATOM 733 C C . HIS A 1 90 ? -28.715 5.233 26.442 1.00 85.69 90 HIS A C 1
ATOM 735 O O . HIS A 1 90 ? -29.726 5.496 27.091 1.00 85.69 90 HIS A O 1
ATOM 741 N N . ASP A 1 91 ? -28.690 5.209 25.108 1.00 87.31 91 ASP A N 1
ATOM 742 C CA . ASP A 1 91 ? -29.833 5.559 24.265 1.00 87.31 91 ASP A CA 1
ATOM 743 C C . ASP A 1 91 ? -31.025 4.620 24.528 1.00 87.31 91 ASP A C 1
ATOM 745 O O . ASP A 1 91 ? -32.157 5.073 24.668 1.00 87.31 91 ASP A O 1
ATOM 749 N N . TYR A 1 92 ? -30.786 3.311 24.684 1.00 83.50 92 TYR A N 1
ATOM 750 C CA . TYR A 1 92 ? -31.843 2.349 25.024 1.00 83.50 92 TYR A CA 1
ATOM 751 C C . TYR A 1 92 ? -32.486 2.622 26.396 1.00 83.50 92 TYR A C 1
ATOM 753 O O . TYR A 1 92 ? -33.704 2.515 26.543 1.00 83.50 92 TYR A O 1
ATOM 761 N N . ILE A 1 93 ? -31.683 2.981 27.405 1.00 87.75 93 ILE A N 1
ATOM 762 C CA . ILE A 1 93 ? -32.187 3.324 28.744 1.00 87.75 93 ILE A CA 1
ATOM 763 C C . ILE A 1 93 ? -33.027 4.612 28.697 1.00 87.75 93 ILE A C 1
ATOM 765 O O . ILE A 1 93 ? -34.071 4.671 29.345 1.00 87.75 93 ILE A O 1
ATOM 769 N N . ASP A 1 94 ? -32.607 5.617 27.922 1.00 83.31 94 ASP A N 1
ATOM 770 C CA . ASP A 1 94 ? -33.347 6.877 27.746 1.00 83.31 94 ASP A CA 1
ATOM 771 C C . ASP A 1 94 ? -34.671 6.694 26.982 1.00 83.31 94 ASP A C 1
ATOM 773 O O . ASP A 1 94 ? -35.673 7.321 27.315 1.00 83.31 94 ASP A O 1
ATOM 777 N N . ILE A 1 95 ? -34.717 5.808 25.982 1.00 86.50 95 ILE A N 1
ATOM 778 C CA . ILE A 1 95 ? -35.964 5.493 25.265 1.00 86.50 95 ILE A CA 1
ATOM 779 C C . ILE A 1 95 ? -36.962 4.811 26.207 1.00 86.50 95 ILE A C 1
ATOM 781 O O . ILE A 1 95 ? -38.112 5.234 26.302 1.00 86.50 95 ILE A O 1
ATOM 785 N N . ARG A 1 96 ? -36.518 3.795 26.957 1.00 83.38 96 ARG A N 1
ATOM 786 C CA . ARG A 1 96 ? -37.395 3.034 27.857 1.00 83.38 96 ARG A CA 1
ATOM 787 C C . ARG A 1 96 ? -37.963 3.887 28.994 1.00 83.38 96 ARG A C 1
ATOM 789 O O . ARG A 1 96 ? -39.124 3.727 29.351 1.00 83.38 96 ARG A O 1
ATOM 796 N N . SER A 1 97 ? -37.172 4.806 29.548 1.00 81.00 97 SER A N 1
ATOM 797 C CA . SER A 1 97 ? -37.643 5.701 30.613 1.00 81.00 97 SER A CA 1
ATOM 798 C C . SER A 1 97 ? -38.719 6.688 30.140 1.00 81.00 97 SER A C 1
ATOM 800 O O . SER A 1 97 ? -39.518 7.146 30.954 1.00 81.00 97 SER A O 1
ATOM 802 N N . LYS A 1 98 ? -38.776 6.991 28.836 1.00 80.25 98 LYS A N 1
ATOM 803 C CA . LYS A 1 98 ? -39.819 7.827 28.217 1.00 80.25 98 LYS A CA 1
ATOM 804 C C . LYS A 1 98 ? -41.103 7.063 27.889 1.00 80.25 98 LYS A C 1
ATOM 806 O O . LYS A 1 98 ? -42.145 7.696 27.793 1.00 80.25 98 LYS A O 1
ATOM 811 N N . GLU A 1 99 ? -41.037 5.746 27.703 1.00 78.00 99 GLU A N 1
ATOM 812 C CA . GLU A 1 99 ? -42.207 4.895 27.421 1.00 78.00 99 GLU A CA 1
ATOM 813 C C . GLU A 1 99 ? -42.975 4.479 28.691 1.00 78.00 99 GLU A C 1
ATOM 815 O O . GLU A 1 99 ? -44.132 4.074 28.602 1.00 78.00 99 GLU A O 1
ATOM 820 N N . GLU A 1 100 ? -42.352 4.572 29.872 1.00 71.69 100 GLU A N 1
ATOM 821 C CA . GLU A 1 100 ? -42.946 4.209 31.172 1.00 71.69 100 GLU A CA 1
ATOM 822 C C . GLU A 1 100 ? -43.674 5.388 31.882 1.00 71.69 100 GLU A C 1
ATOM 824 O O . GLU A 1 100 ? -44.099 5.236 33.030 1.00 71.69 100 GLU A O 1
ATOM 829 N N . LEU A 1 101 ? -43.848 6.541 31.210 1.00 53.34 101 LEU A N 1
ATOM 830 C CA . LEU A 1 101 ? -44.564 7.753 31.670 1.00 53.34 101 LEU A CA 1
ATOM 831 C C . LEU A 1 101 ? -45.828 8.020 30.839 1.00 53.34 101 LEU A C 1
ATOM 833 O O . LEU A 1 101 ? -46.839 8.440 31.448 1.00 53.34 101 LEU A O 1
#

Secondary structure (DSSP, 8-state):
-GGG-TTHHHHHHHHTT------S-GGGEEESS---BTTTB--TTSS-EEE-HHHHHHHHHHHHHHHHT-HHHHHHHHHHHHHHHHHHHHHHHHHHHHHT-

Radius of gyration: 24.04 Å; chains: 1; bounding box: 63×29×53 Å

Sequence (101 aa):
YNCEDAGCYKDLARLRGVKYFTWERNEKLMQQDPGTHPDGGAHAKFTNYSFDPDEFVRIVNLAADHVKNHEDYQRLVNKIHSKAKEQVSHDYIDIRSKEEL

Organism: NCBI:txid1563983